Protein AF-A0A537BHT0-F1 (afdb_monomer_lite)

pLDDT: mean 89.87, std 7.33, range [62.12, 97.81]

Foldseek 3Di:
DVLVVVVVVCVVVVPPPDDGDDDQLQPDQDPAADLEDEDAPDPAPQVQCVSCVNRHHVNHDYHYDDPDDRVVRVVVHDPPDDDDD

Sequence (85 aa):
KKCAFLRQATIELALRNVEVQEGRVEAWLPARGFEVVISRAFAELGSFVSACRHLVARGGALAAMKGAYPGEEFARLPAGCRCDQ

Secondary structure (DSSP, 8-state):
-HHHHHHHHHHHTT-SS-----S-GGG---SS-EEEEEES--SSHHHHHHHHGGGEEEEEEEEE--SS--HHHHTTPPTT-----

Radius of gyration: 14.76 Å; chains: 1; bounding box: 30×25×36 Å

Structure (mmCIF, N/CA/C/O backbone):
data_AF-A0A537BHT0-F1
#
_entry.id   AF-A0A537BHT0-F1
#
loop_
_atom_site.group_PDB
_atom_site.id
_atom_site.type_symbol
_atom_site.label_atom_id
_atom_site.label_alt_id
_atom_site.label_comp_id
_atom_site.label_asym_id
_atom_site.label_entity_id
_atom_site.label_seq_id
_atom_site.pdbx_PDB_ins_code
_atom_site.Cartn_x
_atom_site.Cartn_y
_atom_site.Cartn_z
_atom_site.occupancy
_atom_site.B_iso_or_equiv
_atom_site.auth_seq_id
_atom_site.auth_comp_id
_atom_site.auth_asym_id
_atom_site.auth_atom_id
_atom_site.pdbx_PDB_model_num
ATOM 1 N N . LYS A 1 1 ? 5.562 1.000 18.049 1.00 63.41 1 LYS A N 1
ATOM 2 C CA . LYS A 1 1 ? 5.480 2.479 18.252 1.00 63.41 1 LYS A CA 1
ATOM 3 C C . LYS A 1 1 ? 4.735 3.203 17.122 1.00 63.41 1 LYS A C 1
ATOM 5 O O . LYS A 1 1 ? 3.826 3.953 17.439 1.00 63.41 1 LYS A O 1
ATOM 10 N N . LYS A 1 2 ? 5.051 2.980 15.832 1.00 80.62 2 LYS A N 1
ATOM 11 C CA . LYS A 1 2 ? 4.396 3.697 14.710 1.00 80.62 2 LYS A CA 1
ATOM 12 C C . LYS A 1 2 ? 2.879 3.446 14.606 1.00 80.62 2 LYS A C 1
ATOM 14 O O . LYS A 1 2 ? 2.125 4.405 14.519 1.00 80.62 2 LYS A O 1
ATOM 19 N N . CYS A 1 3 ? 2.419 2.195 14.709 1.00 90.75 3 CYS A N 1
ATOM 20 C CA . CYS A 1 3 ? 0.980 1.895 14.650 1.00 90.75 3 CYS A CA 1
ATOM 21 C C . CYS A 1 3 ? 0.199 2.444 15.853 1.00 90.75 3 CYS A C 1
ATOM 23 O O . CYS A 1 3 ? -0.929 2.888 15.684 1.00 90.75 3 CYS A O 1
ATOM 25 N N . ALA A 1 4 ? 0.803 2.489 17.045 1.00 93.25 4 ALA A N 1
ATOM 26 C CA . ALA A 1 4 ? 0.176 3.092 18.225 1.00 93.25 4 ALA A CA 1
ATOM 27 C C . ALA A 1 4 ? -0.112 4.590 18.022 1.00 93.25 4 ALA A C 1
ATOM 29 O O . ALA A 1 4 ? -1.202 5.045 18.346 1.00 93.25 4 ALA A O 1
ATOM 30 N N . PHE A 1 5 ? 0.819 5.331 17.407 1.00 94.94 5 PHE A N 1
ATOM 31 C CA . PHE A 1 5 ? 0.598 6.732 17.037 1.00 94.94 5 PHE A CA 1
ATOM 32 C C . PHE A 1 5 ? -0.554 6.890 16.035 1.00 94.94 5 PHE A C 1
ATOM 34 O O . PHE A 1 5 ? -1.430 7.718 16.245 1.00 94.94 5 PHE A O 1
ATOM 41 N N . LEU A 1 6 ? -0.598 6.068 14.979 1.00 95.25 6 LEU A N 1
ATOM 42 C CA . LEU A 1 6 ? -1.683 6.127 13.988 1.00 95.25 6 LEU A CA 1
ATOM 43 C C . LEU A 1 6 ? -3.049 5.800 14.605 1.00 95.25 6 LEU A C 1
ATOM 45 O O . LEU A 1 6 ? -4.038 6.459 14.288 1.00 95.25 6 LEU A O 1
ATOM 49 N N . ARG A 1 7 ? -3.109 4.817 15.513 1.00 95.31 7 ARG A N 1
ATOM 50 C CA . ARG A 1 7 ? -4.333 4.496 16.263 1.00 95.31 7 ARG A CA 1
ATOM 51 C C . ARG A 1 7 ? -4.774 5.679 17.126 1.00 95.31 7 ARG A C 1
ATOM 53 O O . ARG A 1 7 ? -5.944 6.038 17.082 1.00 95.31 7 ARG A O 1
ATOM 60 N N . GLN A 1 8 ? -3.843 6.313 17.839 1.00 96.00 8 GLN A N 1
ATOM 61 C CA . GLN A 1 8 ? -4.137 7.495 18.650 1.00 96.00 8 GLN A CA 1
ATOM 62 C C . GLN A 1 8 ? -4.642 8.663 17.791 1.00 96.00 8 GLN A C 1
ATOM 64 O O . GLN A 1 8 ? -5.688 9.227 18.086 1.00 96.00 8 GLN A O 1
ATOM 69 N N . ALA A 1 9 ? -3.967 8.961 16.679 1.00 96.38 9 ALA A N 1
ATOM 70 C CA . ALA A 1 9 ? -4.383 10.011 15.750 1.00 96.38 9 ALA A CA 1
ATOM 71 C C . ALA A 1 9 ? -5.779 9.746 15.155 1.00 96.38 9 ALA A C 1
ATOM 73 O O . ALA A 1 9 ? -6.568 10.671 14.991 1.00 96.38 9 ALA A O 1
ATOM 74 N N . THR A 1 10 ? -6.109 8.481 14.873 1.00 96.94 10 THR A N 1
ATOM 75 C CA . THR A 1 10 ? -7.445 8.080 14.395 1.00 96.94 10 THR A CA 1
ATOM 76 C C . THR A 1 10 ? -8.528 8.413 15.428 1.00 96.94 10 THR A C 1
ATOM 78 O O . THR A 1 10 ? -9.584 8.925 15.057 1.00 96.94 10 THR A O 1
ATOM 81 N N . ILE A 1 11 ? -8.255 8.168 16.717 1.00 96.06 11 ILE A N 1
ATOM 82 C CA . ILE A 1 11 ? -9.164 8.483 17.829 1.00 96.06 11 ILE A CA 1
ATOM 83 C C . ILE A 1 11 ? -9.304 10.001 17.996 1.00 96.06 11 ILE A C 1
ATOM 85 O O . ILE A 1 11 ? -10.423 10.508 18.011 1.00 96.06 11 ILE A O 1
ATOM 89 N N . GLU A 1 12 ? -8.187 10.726 18.083 1.00 97.81 12 GLU A N 1
ATOM 90 C CA . GLU A 1 12 ? -8.169 12.177 18.323 1.00 97.81 12 GLU A CA 1
ATOM 91 C C . GLU A 1 12 ? -8.845 12.976 17.202 1.00 97.81 12 GLU A C 1
ATOM 93 O O . GLU A 1 12 ? -9.513 13.971 17.469 1.00 97.81 12 GLU A O 1
ATOM 98 N N . LEU A 1 13 ? -8.718 12.521 15.952 1.00 97.75 13 LEU A N 1
ATOM 99 C CA . LEU A 1 13 ? -9.335 13.153 14.782 1.00 97.75 13 LEU A CA 1
ATOM 100 C C . LEU A 1 13 ? -10.731 12.597 14.451 1.00 97.75 13 LEU A C 1
ATOM 102 O O . LEU A 1 13 ? -11.325 13.001 13.453 1.00 97.75 13 LEU A O 1
ATOM 106 N N . ALA A 1 14 ? -11.255 11.667 15.260 1.00 97.38 14 ALA A N 1
ATOM 107 C CA . ALA A 1 14 ? -12.549 11.012 15.062 1.00 97.38 14 ALA A CA 1
ATOM 108 C C . ALA A 1 14 ? -12.741 10.394 13.655 1.00 97.38 14 ALA A C 1
ATOM 110 O O . ALA A 1 14 ? -13.844 10.409 13.094 1.00 97.38 14 ALA A O 1
ATOM 111 N N . LEU A 1 15 ? -11.674 9.828 13.081 1.00 97.56 15 LEU A N 1
ATOM 112 C CA . LEU A 1 15 ? -11.698 9.219 11.751 1.00 97.56 15 LEU A CA 1
ATOM 113 C C . LEU A 1 15 ? -12.364 7.840 11.814 1.00 97.56 15 LEU A C 1
ATOM 115 O O . LEU A 1 15 ? -11.868 6.923 12.462 1.00 97.56 15 LEU A O 1
ATOM 119 N N . ARG A 1 16 ? -13.496 7.682 11.122 1.00 95.62 16 ARG A N 1
ATOM 120 C CA . ARG A 1 16 ? -14.292 6.435 11.137 1.00 95.62 16 ARG A CA 1
ATOM 121 C C . ARG A 1 16 ? -13.987 5.492 9.973 1.00 95.62 16 ARG A C 1
ATOM 123 O O . ARG A 1 16 ? -14.449 4.360 9.967 1.00 95.62 16 ARG A O 1
ATOM 130 N N . ASN A 1 17 ? -13.243 5.969 8.981 1.00 96.12 17 ASN A N 1
ATOM 131 C CA . ASN A 1 17 ? -12.931 5.281 7.728 1.00 96.12 17 ASN A CA 1
ATOM 132 C C . ASN A 1 17 ? -11.446 4.891 7.627 1.00 96.12 17 ASN A C 1
ATOM 134 O O . ASN A 1 17 ? -10.911 4.785 6.526 1.00 96.12 17 ASN A O 1
ATOM 138 N N . VAL A 1 18 ? -10.771 4.723 8.766 1.00 95.31 18 VAL A N 1
ATOM 139 C CA . VAL A 1 18 ? -9.349 4.375 8.834 1.00 95.31 18 VAL A CA 1
ATOM 140 C C . VAL A 1 18 ? -9.177 3.095 9.634 1.00 95.31 18 VAL A C 1
ATOM 142 O O . VAL A 1 18 ? -9.658 2.978 10.759 1.00 95.31 18 VAL A O 1
ATOM 145 N N . GLU A 1 19 ? -8.434 2.155 9.063 1.00 93.94 19 GLU A N 1
ATOM 146 C CA . GLU A 1 19 ? -8.028 0.923 9.723 1.00 93.94 19 GLU A CA 1
ATOM 147 C C . GLU A 1 19 ? -6.500 0.850 9.766 1.00 93.94 19 GLU A C 1
ATOM 149 O O . GLU A 1 19 ? -5.822 1.046 8.758 1.00 93.94 19 GLU A O 1
ATOM 154 N N . VAL A 1 20 ? -5.944 0.582 10.950 1.00 94.62 20 VAL A N 1
ATOM 155 C CA . VAL A 1 20 ? -4.495 0.462 11.146 1.00 94.62 20 VAL A CA 1
ATOM 156 C C . VAL A 1 20 ? -4.141 -1.005 11.336 1.00 94.62 20 VAL A C 1
ATOM 158 O O . VAL A 1 20 ? -4.524 -1.617 12.338 1.00 94.62 20 VAL A O 1
ATOM 161 N N . GLN A 1 21 ? -3.359 -1.542 10.402 1.00 92.81 21 GLN A N 1
ATOM 162 C CA . GLN A 1 21 ? -2.827 -2.901 10.447 1.00 92.81 21 GLN A CA 1
ATOM 163 C C . GLN A 1 21 ? -1.318 -2.884 10.715 1.00 92.81 21 GLN A C 1
ATOM 165 O O . GLN A 1 21 ? -0.578 -2.095 10.128 1.00 92.81 21 GLN A O 1
ATOM 170 N N . GLU A 1 22 ? -0.859 -3.732 11.638 1.00 93.81 22 GLU A N 1
ATOM 171 C CA . GLU A 1 22 ? 0.559 -3.877 11.984 1.00 93.81 22 GLU A CA 1
ATOM 172 C C . GLU A 1 22 ? 1.063 -5.233 11.503 1.00 93.81 22 GLU A C 1
ATOM 174 O O . GLU A 1 22 ? 0.614 -6.273 11.975 1.00 93.81 22 GLU A O 1
ATOM 179 N N . GLY A 1 23 ? 1.997 -5.225 10.556 1.00 92.06 23 GLY A N 1
ATOM 180 C CA . GLY A 1 23 ? 2.545 -6.450 9.996 1.00 92.06 23 GLY A CA 1
ATOM 181 C C . GLY A 1 23 ? 3.364 -6.202 8.739 1.00 92.06 23 GLY A C 1
ATOM 182 O O . GLY A 1 23 ? 3.607 -5.060 8.342 1.00 92.06 23 GLY A O 1
ATOM 183 N N . ARG A 1 24 ? 3.800 -7.299 8.121 1.00 92.00 24 ARG A N 1
ATOM 184 C CA . ARG A 1 24 ? 4.452 -7.283 6.812 1.00 92.00 24 ARG A CA 1
ATOM 185 C C . ARG A 1 24 ? 3.408 -7.333 5.707 1.00 92.00 24 ARG A C 1
ATOM 187 O O . ARG A 1 24 ? 2.466 -8.118 5.788 1.00 92.00 24 ARG A O 1
ATOM 194 N N . VAL A 1 25 ? 3.588 -6.501 4.687 1.00 93.12 25 VAL A N 1
ATOM 195 C CA . VAL A 1 25 ? 2.628 -6.338 3.588 1.00 93.12 25 VAL A CA 1
ATOM 196 C C . VAL A 1 25 ? 2.453 -7.633 2.790 1.00 93.12 25 VAL A C 1
ATOM 198 O O . VAL A 1 25 ? 1.353 -7.958 2.359 1.00 93.12 25 VA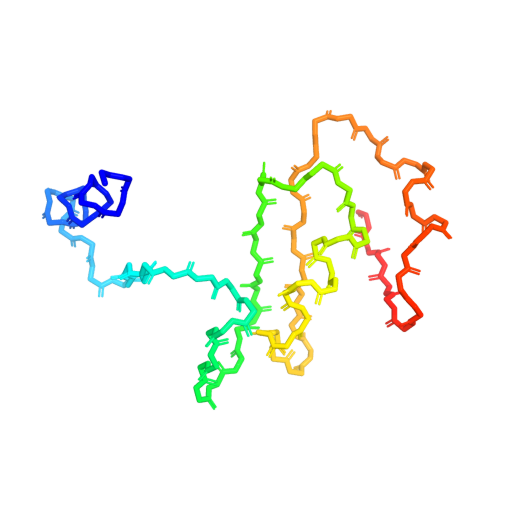L A O 1
ATOM 201 N N . GLU A 1 26 ? 3.518 -8.423 2.686 1.00 93.00 26 GLU A N 1
ATOM 202 C CA . GLU A 1 26 ? 3.560 -9.711 1.998 1.00 93.00 26 GLU A CA 1
ATOM 203 C C . GLU A 1 26 ? 2.744 -10.790 2.723 1.00 93.00 26 GLU A C 1
ATOM 205 O O . GLU A 1 26 ? 2.248 -11.719 2.095 1.00 93.00 26 GLU A O 1
ATOM 210 N N . ALA A 1 27 ? 2.598 -10.670 4.046 1.00 93.56 27 ALA A N 1
ATOM 211 C CA . ALA A 1 27 ? 1.804 -11.585 4.866 1.00 93.56 27 ALA A CA 1
ATOM 212 C C . ALA A 1 27 ? 0.340 -11.136 5.002 1.00 93.56 27 ALA A C 1
ATOM 214 O O . ALA A 1 27 ? -0.482 -11.863 5.561 1.00 93.56 27 ALA A O 1
ATOM 215 N N . TRP A 1 28 ? 0.007 -9.935 4.526 1.00 94.62 28 TRP A N 1
ATOM 216 C CA . TRP A 1 28 ? -1.342 -9.404 4.611 1.00 94.62 28 TRP A CA 1
ATOM 217 C C . TRP A 1 28 ? -2.157 -9.815 3.386 1.00 94.62 28 TRP A C 1
ATOM 219 O O . TRP A 1 28 ? -1.828 -9.469 2.252 1.00 94.62 28 TRP A O 1
ATOM 229 N N . LEU A 1 29 ? -3.229 -10.566 3.637 1.00 93.06 29 LEU A N 1
ATOM 230 C CA . LEU A 1 29 ? -4.109 -11.138 2.620 1.00 93.06 29 LEU A CA 1
ATOM 231 C C . LEU A 1 29 ? -5.553 -10.690 2.890 1.00 93.06 29 LEU A C 1
ATOM 233 O O . LEU A 1 29 ? -6.323 -11.429 3.509 1.00 93.06 29 LEU A O 1
ATOM 237 N N . PRO A 1 30 ? -5.928 -9.460 2.499 1.00 92.19 30 PRO A N 1
ATOM 238 C CA . PRO A 1 30 ? -7.295 -8.988 2.661 1.00 92.19 30 PRO A CA 1
ATOM 239 C C . PRO A 1 30 ? -8.246 -9.791 1.763 1.00 92.19 30 PRO A C 1
ATOM 241 O O . PRO A 1 30 ? -7.896 -10.195 0.657 1.00 92.19 30 PRO A O 1
ATOM 244 N N . ALA A 1 31 ? -9.487 -9.983 2.217 1.00 92.31 31 ALA A N 1
ATOM 245 C CA . ALA A 1 31 ? -10.501 -10.712 1.447 1.0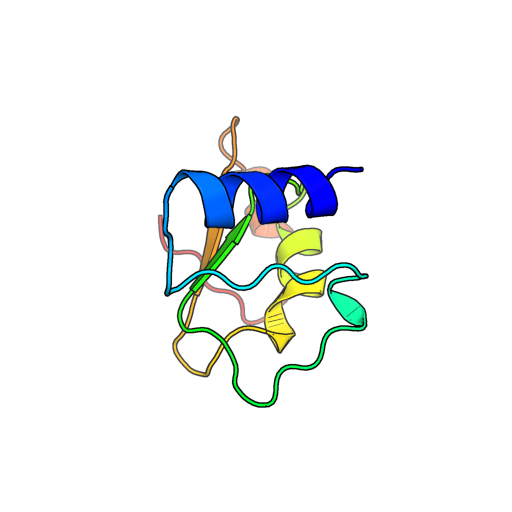0 92.31 31 ALA A CA 1
ATOM 246 C C . ALA A 1 31 ? -10.870 -10.019 0.121 1.00 92.31 31 ALA A C 1
ATOM 248 O O . ALA A 1 31 ? -11.389 -10.655 -0.796 1.00 92.31 31 ALA A O 1
ATOM 249 N N . ARG A 1 32 ? -10.631 -8.707 0.025 1.00 93.31 32 ARG A N 1
ATOM 250 C CA . ARG A 1 32 ? -10.837 -7.896 -1.176 1.00 93.31 32 ARG A CA 1
ATOM 251 C C . ARG A 1 32 ? -9.601 -7.041 -1.420 1.00 93.31 32 ARG A C 1
ATOM 253 O O . ARG A 1 32 ? -9.022 -6.522 -0.470 1.00 93.31 32 ARG A O 1
ATOM 260 N N . GLY A 1 33 ? -9.233 -6.889 -2.689 1.00 94.88 33 GLY A N 1
ATOM 261 C CA . GLY A 1 33 ? -8.210 -5.929 -3.089 1.00 94.88 33 GLY A CA 1
ATOM 262 C C . GLY A 1 33 ? -8.710 -4.486 -2.983 1.00 94.88 33 GLY A C 1
ATOM 263 O O . GLY A 1 33 ? -9.915 -4.232 -2.941 1.00 94.88 33 GLY A O 1
ATOM 264 N N . PHE A 1 34 ? -7.772 -3.551 -2.981 1.00 96.31 34 PHE A N 1
ATOM 265 C CA . PHE A 1 34 ? -8.006 -2.114 -2.943 1.00 96.31 34 PHE A CA 1
ATOM 266 C C . PHE A 1 34 ? -8.000 -1.521 -4.348 1.00 96.31 34 PHE A C 1
ATOM 268 O O . PHE A 1 34 ? -7.243 -1.952 -5.219 1.00 96.31 34 PHE A O 1
ATOM 275 N N . GLU A 1 35 ? -8.816 -0.492 -4.555 1.00 96.38 35 GLU A N 1
ATOM 276 C CA . GLU A 1 35 ? -8.837 0.273 -5.806 1.00 96.38 35 GLU A CA 1
ATOM 277 C C . GLU A 1 35 ? -7.531 1.045 -6.013 1.00 96.38 35 GLU A C 1
ATOM 279 O O . GLU A 1 35 ? -7.034 1.143 -7.131 1.00 96.38 35 GLU A O 1
ATOM 284 N N . VAL A 1 36 ? -6.939 1.547 -4.927 1.00 95.94 36 VAL A N 1
ATOM 285 C CA . VAL A 1 36 ? -5.658 2.252 -4.954 1.00 95.94 36 VAL A CA 1
ATOM 286 C C . VAL A 1 36 ? -4.808 1.820 -3.768 1.00 95.94 36 VAL A C 1
ATOM 288 O O . VAL A 1 36 ? -5.261 1.844 -2.624 1.00 95.94 36 VAL A O 1
ATOM 291 N N . VAL A 1 37 ? -3.550 1.475 -4.035 1.00 96.25 37 VAL A N 1
ATOM 292 C CA . VAL A 1 37 ? -2.522 1.270 -3.009 1.00 96.25 37 VAL A CA 1
ATOM 293 C C . VAL A 1 37 ? -1.427 2.307 -3.220 1.00 96.25 37 VAL A C 1
ATOM 295 O O . VAL A 1 37 ? -0.770 2.319 -4.259 1.00 96.25 37 VAL A O 1
ATOM 298 N N . ILE A 1 38 ? -1.231 3.187 -2.238 1.00 95.81 38 ILE A N 1
ATOM 299 C CA . ILE A 1 38 ? -0.262 4.288 -2.305 1.00 95.81 38 ILE A CA 1
ATOM 300 C C . ILE A 1 38 ? 0.880 4.084 -1.311 1.00 95.81 38 ILE A C 1
ATOM 302 O O . ILE A 1 38 ? 0.659 3.691 -0.165 1.00 95.81 38 ILE A O 1
ATOM 306 N N . SER A 1 39 ? 2.115 4.368 -1.729 1.00 94.06 39 SER A N 1
ATOM 307 C CA . SER A 1 39 ? 3.266 4.337 -0.826 1.00 94.06 39 SER A CA 1
ATOM 308 C C . SER A 1 39 ? 4.327 5.371 -1.181 1.00 94.06 39 SER A C 1
ATOM 310 O O . SER A 1 39 ? 4.597 5.663 -2.345 1.00 94.06 39 SER A O 1
ATOM 312 N N . ARG A 1 40 ? 4.974 5.882 -0.130 1.00 91.38 40 ARG A N 1
ATOM 313 C CA . ARG A 1 40 ? 6.158 6.755 -0.188 1.00 91.38 40 ARG A CA 1
ATOM 314 C C . ARG A 1 40 ? 7.387 6.147 0.491 1.00 91.38 40 ARG A C 1
ATOM 316 O O . ARG A 1 40 ? 8.343 6.858 0.782 1.00 91.38 40 ARG A O 1
ATOM 323 N N . ALA A 1 41 ? 7.319 4.861 0.833 1.00 87.19 41 ALA A N 1
ATOM 324 C CA . ALA A 1 41 ? 8.323 4.180 1.650 1.00 87.19 41 ALA A CA 1
ATOM 325 C C . ALA A 1 41 ? 9.286 3.297 0.839 1.00 87.19 41 ALA A C 1
ATOM 327 O O . ALA A 1 41 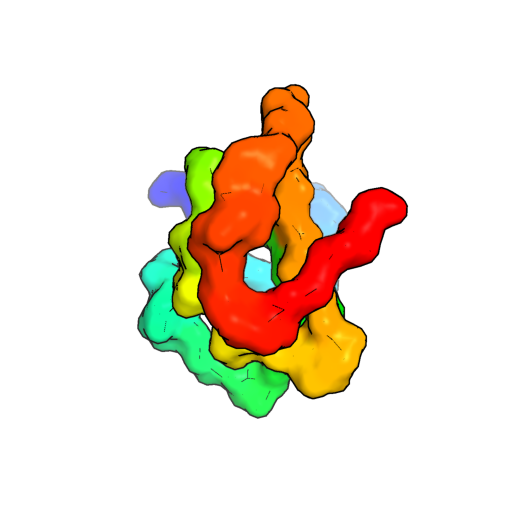? 10.222 2.747 1.413 1.00 87.19 41 ALA A O 1
ATOM 328 N N . PHE A 1 42 ? 9.068 3.152 -0.470 1.00 86.81 42 PHE A N 1
ATOM 329 C CA . PHE A 1 42 ? 9.912 2.331 -1.334 1.00 86.81 42 PHE A CA 1
ATOM 330 C C . PHE A 1 42 ? 10.932 3.178 -2.095 1.00 86.81 42 PHE A C 1
ATOM 332 O O . PHE A 1 42 ? 10.598 4.208 -2.683 1.00 86.81 42 PHE A O 1
ATOM 339 N N . ALA A 1 43 ? 12.182 2.711 -2.085 1.00 84.69 43 ALA A N 1
ATOM 340 C CA . ALA A 1 43 ? 13.258 3.299 -2.872 1.00 84.69 43 ALA A CA 1
ATOM 341 C C . ALA A 1 43 ? 13.139 2.924 -4.355 1.00 84.69 43 ALA A C 1
ATOM 343 O O . ALA A 1 43 ? 13.274 3.810 -5.182 1.00 84.69 43 ALA A O 1
ATOM 344 N N . GLU A 1 44 ? 12.813 1.669 -4.674 1.00 88.38 44 GLU A N 1
ATOM 345 C CA . GLU A 1 44 ? 12.674 1.188 -6.056 1.00 88.38 44 GLU A CA 1
ATOM 346 C C . GLU A 1 44 ? 11.219 0.816 -6.381 1.00 88.38 44 GLU A C 1
ATOM 348 O O . GLU A 1 44 ? 10.561 0.108 -5.605 1.00 88.38 44 GLU A O 1
ATOM 353 N N . LEU A 1 45 ? 10.733 1.224 -7.556 1.00 89.44 45 LEU A N 1
ATOM 354 C CA . LEU A 1 45 ? 9.389 0.906 -8.050 1.00 89.44 45 LEU A CA 1
ATOM 355 C C . LEU A 1 45 ? 9.155 -0.602 -8.197 1.00 89.44 45 LEU A C 1
ATOM 357 O O . LEU A 1 45 ? 8.091 -1.098 -7.828 1.00 89.44 45 LEU A O 1
ATOM 361 N N . GLY A 1 46 ? 10.145 -1.354 -8.688 1.00 90.50 46 GLY A N 1
ATOM 362 C CA . GLY A 1 46 ? 10.012 -2.802 -8.874 1.00 90.50 46 GLY A CA 1
ATOM 363 C C . GLY A 1 4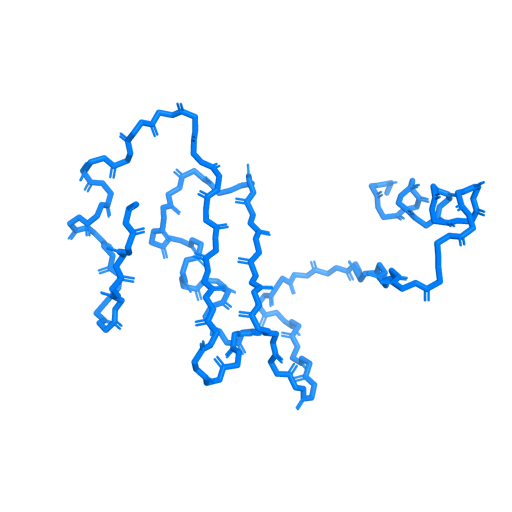6 ? 9.743 -3.551 -7.563 1.00 90.50 46 GLY A C 1
ATOM 364 O O . GLY A 1 46 ? 8.903 -4.454 -7.522 1.00 90.50 46 GLY A O 1
ATOM 365 N N . SER A 1 47 ? 10.387 -3.126 -6.472 1.00 91.31 47 SER A N 1
ATOM 366 C CA . SER A 1 47 ? 10.157 -3.672 -5.130 1.00 91.31 47 SER A CA 1
ATOM 367 C C . SER A 1 47 ? 8.756 -3.344 -4.619 1.00 91.31 47 SER A C 1
ATOM 369 O O . SER A 1 47 ? 8.090 -4.218 -4.070 1.00 91.31 47 SER A O 1
ATOM 371 N N . PHE A 1 48 ? 8.281 -2.115 -4.845 1.00 93.19 48 PHE A N 1
ATOM 372 C CA . PHE A 1 48 ? 6.922 -1.717 -4.473 1.00 93.19 48 PHE A CA 1
ATOM 373 C C . PHE A 1 48 ? 5.867 -2.555 -5.202 1.00 93.19 48 PHE A C 1
ATOM 375 O O . PHE A 1 48 ? 4.984 -3.133 -4.569 1.00 93.19 48 PHE A O 1
ATOM 382 N N . VAL A 1 49 ? 5.994 -2.679 -6.525 1.00 93.12 49 VAL A N 1
ATOM 383 C CA . VAL A 1 49 ? 5.087 -3.495 -7.339 1.00 93.12 49 VAL A CA 1
ATOM 384 C C . VAL A 1 49 ? 5.086 -4.942 -6.864 1.00 93.12 49 VAL A C 1
ATOM 386 O O . VAL A 1 49 ? 4.023 -5.518 -6.646 1.00 93.12 49 VAL A O 1
ATOM 389 N N . SER A 1 50 ? 6.266 -5.526 -6.665 1.00 92.69 50 SER A N 1
ATOM 390 C CA . SER A 1 50 ? 6.387 -6.929 -6.262 1.00 92.69 50 SER A CA 1
ATOM 391 C C . SER A 1 50 ? 5.754 -7.193 -4.895 1.00 92.69 50 SER A C 1
ATOM 393 O O . SER A 1 50 ? 5.086 -8.211 -4.728 1.00 92.69 50 SER A O 1
ATOM 395 N N . ALA A 1 51 ? 5.917 -6.264 -3.949 1.00 93.75 51 ALA A N 1
ATOM 396 C CA . ALA A 1 51 ? 5.406 -6.392 -2.589 1.00 93.75 51 ALA A CA 1
ATOM 397 C C . ALA A 1 51 ? 3.909 -6.079 -2.448 1.00 93.75 51 ALA A C 1
ATOM 399 O O . ALA A 1 51 ? 3.302 -6.526 -1.481 1.00 93.75 51 ALA A O 1
ATOM 400 N N . CYS A 1 52 ? 3.315 -5.289 -3.350 1.00 95.12 52 CYS A N 1
ATOM 401 C CA . CYS A 1 52 ? 1.953 -4.771 -3.168 1.00 95.12 52 CYS A CA 1
ATOM 402 C C . CYS A 1 52 ? 0.957 -5.175 -4.262 1.00 95.12 52 CYS A C 1
ATOM 404 O O . CYS A 1 52 ? -0.240 -4.958 -4.082 1.00 95.12 52 CYS A O 1
ATOM 406 N N . ARG A 1 53 ? 1.392 -5.787 -5.373 1.00 93.12 53 ARG A N 1
ATOM 407 C CA . ARG A 1 53 ? 0.498 -6.194 -6.478 1.00 93.12 53 ARG A CA 1
ATOM 408 C C . ARG A 1 53 ? -0.674 -7.077 -6.049 1.00 93.12 53 ARG A C 1
ATOM 410 O O . ARG A 1 53 ? -1.733 -6.997 -6.655 1.00 93.12 53 ARG A O 1
ATOM 417 N N . HIS A 1 54 ? -0.502 -7.922 -5.030 1.00 94.00 54 HIS A N 1
ATOM 418 C CA . HIS A 1 54 ? -1.552 -8.831 -4.550 1.00 94.00 54 HIS A CA 1
ATOM 419 C C . HIS A 1 54 ? -2.666 -8.111 -3.789 1.00 94.00 54 HIS A C 1
ATOM 421 O O . HIS A 1 54 ? -3.738 -8.675 -3.602 1.00 94.00 54 HIS A O 1
ATOM 427 N N . LEU A 1 55 ? -2.415 -6.875 -3.361 1.00 95.69 55 LEU A N 1
ATOM 428 C CA . LEU A 1 55 ? -3.378 -6.055 -2.639 1.00 95.69 55 LEU A CA 1
ATOM 429 C C . LEU A 1 55 ? -4.281 -5.255 -3.571 1.00 95.69 55 LEU A C 1
ATOM 431 O O . LEU A 1 55 ? -5.265 -4.695 -3.105 1.00 95.69 55 LEU A O 1
ATOM 435 N N . VAL A 1 56 ? -3.965 -5.162 -4.861 1.00 95.31 56 VAL A N 1
ATOM 436 C CA . VAL A 1 56 ? -4.697 -4.308 -5.800 1.00 95.31 56 VAL A CA 1
ATOM 437 C C . VAL A 1 56 ? -5.831 -5.097 -6.442 1.00 95.31 56 VAL A C 1
ATOM 439 O O . VAL A 1 56 ? -5.640 -6.204 -6.946 1.00 95.31 56 VAL A O 1
ATOM 442 N N . ALA A 1 57 ? -7.033 -4.528 -6.419 1.00 95.25 57 ALA A N 1
ATOM 443 C CA . ALA A 1 57 ? -8.186 -5.094 -7.100 1.00 95.25 57 ALA A CA 1
ATOM 444 C C . ALA A 1 57 ? -7.995 -5.076 -8.625 1.00 95.25 57 ALA A C 1
ATOM 446 O O . ALA A 1 57 ? -7.203 -4.311 -9.178 1.00 95.25 57 ALA A O 1
ATOM 447 N N . ARG A 1 58 ? -8.768 -5.892 -9.348 1.00 90.75 58 ARG A N 1
ATOM 448 C CA . ARG A 1 58 ? -8.756 -5.849 -10.815 1.00 90.75 58 ARG A CA 1
ATOM 449 C C . ARG A 1 58 ? -9.209 -4.465 -11.296 1.00 90.75 58 ARG A C 1
ATOM 451 O O . ARG A 1 58 ? -10.325 -4.060 -10.996 1.00 90.75 58 ARG A O 1
ATOM 458 N N . GLY A 1 59 ? -8.363 -3.783 -12.068 1.00 90.19 59 GLY A N 1
ATOM 459 C CA . GLY A 1 59 ? -8.612 -2.411 -12.529 1.00 90.19 59 GLY A CA 1
ATOM 460 C C . GLY A 1 59 ? -8.192 -1.319 -11.538 1.00 90.19 59 GLY A C 1
ATOM 461 O O . GLY A 1 59 ? -8.375 -0.147 -11.843 1.00 90.19 59 GLY A O 1
ATOM 462 N N . GLY A 1 60 ? -7.630 -1.687 -10.383 1.00 93.06 60 GLY A N 1
ATOM 463 C CA . GLY A 1 60 ? -7.017 -0.745 -9.453 1.00 93.06 60 GLY A CA 1
ATOM 464 C C . GLY A 1 60 ? -5.589 -0.352 -9.844 1.00 93.06 60 GLY A C 1
ATOM 465 O O . GLY A 1 60 ? -5.034 -0.856 -10.824 1.00 93.06 60 GLY A O 1
ATOM 466 N N . ALA A 1 61 ? -4.980 0.526 -9.046 1.00 94.50 61 ALA A N 1
ATOM 467 C CA . ALA A 1 61 ? -3.668 1.103 -9.326 1.00 94.50 61 ALA A CA 1
ATOM 468 C C . ALA A 1 61 ? -2.711 1.097 -8.121 1.00 94.50 61 ALA A C 1
ATOM 470 O O . ALA A 1 61 ? -3.114 1.192 -6.959 1.00 94.50 61 ALA A O 1
ATOM 471 N N . LEU A 1 62 ? -1.411 1.046 -8.427 1.00 94.94 62 LEU A N 1
ATOM 472 C CA . LEU A 1 62 ? -0.329 1.345 -7.489 1.00 94.94 62 LEU A CA 1
ATOM 473 C C . LEU A 1 62 ? 0.138 2.784 -7.705 1.00 94.94 62 LEU A C 1
ATOM 475 O O . LEU A 1 62 ? 0.612 3.122 -8.785 1.00 94.94 62 LEU A O 1
ATOM 479 N N . ALA A 1 63 ? 0.053 3.610 -6.666 1.00 94.44 63 ALA A N 1
ATOM 480 C CA . ALA A 1 63 ? 0.526 4.988 -6.688 1.00 94.44 63 ALA A CA 1
ATOM 481 C C . ALA A 1 63 ? 1.849 5.100 -5.917 1.00 94.44 63 ALA A C 1
ATOM 483 O O . ALA A 1 63 ? 1.900 4.948 -4.694 1.00 94.44 63 ALA A O 1
ATOM 484 N N . ALA A 1 64 ? 2.941 5.353 -6.633 1.00 92.06 64 ALA A N 1
ATOM 485 C CA . ALA A 1 64 ? 4.258 5.527 -6.033 1.00 92.06 64 ALA A CA 1
ATOM 486 C C . ALA A 1 64 ? 4.587 7.015 -5.881 1.00 92.06 64 ALA A C 1
ATOM 488 O O . ALA A 1 64 ? 4.638 7.754 -6.859 1.00 92.06 64 ALA A O 1
ATOM 489 N N . MET A 1 65 ? 4.861 7.456 -4.655 1.00 90.88 65 MET A N 1
ATOM 490 C CA . MET A 1 65 ? 5.327 8.817 -4.394 1.00 90.88 65 MET A CA 1
ATOM 491 C C . MET A 1 65 ? 6.857 8.857 -4.414 1.00 90.88 65 MET A C 1
ATOM 493 O O . MET A 1 65 ? 7.510 8.459 -3.445 1.00 90.88 65 MET A O 1
ATOM 497 N N . LYS A 1 66 ? 7.430 9.347 -5.515 1.00 86.50 66 LYS A N 1
ATOM 498 C CA . LYS A 1 66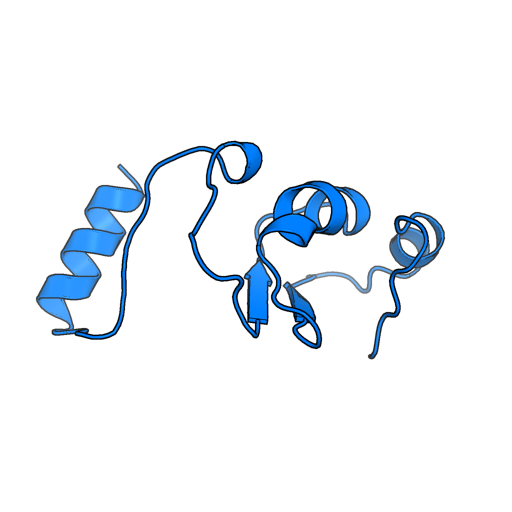 ? 8.877 9.447 -5.737 1.00 86.50 66 LYS A CA 1
ATOM 499 C C . LYS A 1 66 ? 9.355 10.897 -5.634 1.00 86.50 66 LYS A C 1
ATOM 501 O O . LYS A 1 66 ? 8.698 11.802 -6.129 1.00 86.50 66 LYS A O 1
ATOM 506 N N . GLY A 1 67 ? 10.495 11.111 -4.970 1.00 82.06 67 GLY A N 1
ATOM 507 C CA . GLY A 1 67 ? 11.108 12.442 -4.851 1.00 82.06 67 GLY A CA 1
ATOM 508 C C . GLY A 1 67 ? 11.884 12.863 -6.103 1.00 82.06 67 GLY A C 1
ATOM 509 O O . GLY A 1 67 ? 11.748 13.992 -6.556 1.00 82.06 67 GLY A O 1
ATOM 510 N N . ALA A 1 68 ? 12.671 11.947 -6.671 1.00 80.31 68 ALA A N 1
ATOM 511 C CA . ALA A 1 68 ? 13.314 12.116 -7.971 1.00 80.31 68 ALA A CA 1
ATOM 512 C C . ALA A 1 68 ? 12.526 11.352 -9.039 1.00 80.31 68 ALA A C 1
ATOM 514 O O . ALA A 1 68 ? 11.935 10.310 -8.741 1.00 80.31 68 ALA A O 1
ATOM 515 N N . TYR A 1 69 ? 12.534 11.859 -10.271 1.00 79.44 69 TYR A N 1
ATOM 516 C CA . TYR A 1 69 ? 11.858 11.205 -11.385 1.00 79.44 69 TYR A CA 1
ATOM 517 C C . TYR A 1 69 ? 12.500 9.832 -11.672 1.00 79.44 69 TYR A C 1
ATOM 519 O O . TYR A 1 69 ? 13.700 9.774 -11.957 1.00 79.44 69 TYR A O 1
ATOM 527 N N . PRO A 1 70 ? 11.739 8.725 -11.605 1.00 77.50 70 PRO A N 1
ATOM 528 C CA . PRO A 1 70 ? 12.288 7.368 -11.584 1.00 77.50 70 PRO A CA 1
ATOM 529 C C . PRO A 1 70 ? 12.514 6.806 -13.000 1.00 77.50 70 PRO A C 1
ATOM 531 O O . PRO A 1 70 ? 12.103 5.690 -13.309 1.00 77.50 70 PRO A O 1
ATOM 534 N N . GLY A 1 71 ? 13.163 7.583 -13.875 1.00 77.81 71 GLY A N 1
ATOM 535 C CA . GLY A 1 71 ? 13.336 7.263 -15.300 1.00 77.81 71 GLY A CA 1
ATOM 536 C C . GLY A 1 71 ? 13.928 5.870 -15.554 1.00 77.81 71 GLY A C 1
ATOM 537 O O . GLY A 1 71 ? 13.360 5.066 -16.288 1.00 77.81 71 GLY A O 1
ATOM 538 N N . GLU A 1 72 ? 15.044 5.556 -14.895 1.00 78.06 72 GLU A N 1
ATOM 539 C CA . GLU A 1 72 ? 15.724 4.262 -15.042 1.00 78.06 72 GLU A CA 1
ATOM 540 C C . GLU A 1 72 ? 14.985 3.100 -14.359 1.00 78.06 72 GLU A C 1
ATOM 542 O O . GLU A 1 72 ? 15.172 1.939 -14.726 1.00 78.06 72 GLU A O 1
ATOM 547 N N . GLU A 1 73 ? 14.138 3.389 -13.368 1.00 79.31 73 GLU A N 1
ATOM 548 C CA . GLU A 1 73 ? 13.393 2.363 -12.633 1.00 79.31 73 GLU A CA 1
ATOM 549 C C . GLU A 1 73 ? 12.248 1.786 -13.481 1.00 79.31 73 GLU A C 1
ATOM 551 O O . GLU A 1 73 ? 11.907 0.613 -13.324 1.00 79.31 73 GLU A O 1
ATOM 556 N N . PHE A 1 74 ? 11.698 2.562 -14.428 1.00 79.50 74 PHE A N 1
ATOM 557 C CA . PHE A 1 74 ? 10.646 2.093 -15.340 1.00 79.50 74 PHE A CA 1
ATOM 558 C C . PHE A 1 74 ? 11.093 0.892 -16.178 1.00 79.50 74 PHE A C 1
ATOM 560 O O . PHE A 1 74 ? 10.320 -0.043 -16.380 1.00 79.50 74 PHE A O 1
ATOM 567 N N . ALA A 1 75 ? 12.356 0.876 -16.614 1.00 79.00 75 ALA A N 1
ATOM 568 C CA . ALA A 1 75 ? 12.919 -0.229 -17.390 1.00 79.00 75 ALA A CA 1
ATOM 569 C C . ALA A 1 75 ? 13.050 -1.531 -16.577 1.00 79.00 75 ALA A C 1
ATOM 571 O O . ALA A 1 75 ? 13.154 -2.611 -17.153 1.00 79.00 75 ALA A O 1
ATOM 572 N N . ARG A 1 76 ? 13.041 -1.438 -15.240 1.00 82.50 76 ARG A N 1
ATOM 573 C CA . ARG A 1 76 ? 13.181 -2.571 -14.310 1.00 82.50 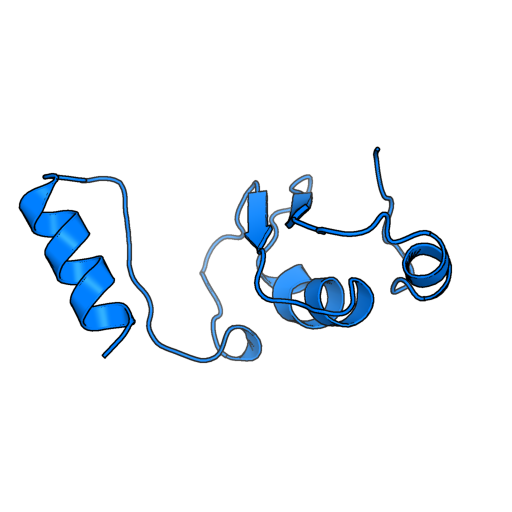76 ARG A CA 1
ATOM 574 C C . ARG A 1 76 ? 11.848 -3.020 -13.711 1.00 82.50 76 ARG A C 1
ATOM 576 O O . ARG A 1 76 ? 11.833 -3.824 -12.777 1.00 82.50 76 ARG A O 1
ATOM 583 N N . LEU A 1 77 ? 10.728 -2.497 -14.209 1.00 84.62 77 LEU A N 1
ATOM 584 C CA . LEU A 1 77 ? 9.416 -2.885 -13.714 1.00 84.62 77 LEU A CA 1
ATOM 585 C C . LEU A 1 77 ? 9.101 -4.354 -14.040 1.00 84.62 77 LEU A C 1
ATOM 587 O O . LEU A 1 77 ? 9.428 -4.834 -15.127 1.00 84.62 77 LEU A O 1
ATOM 591 N N . PRO A 1 78 ? 8.421 -5.071 -13.127 1.00 83.69 78 PRO A N 1
ATOM 592 C CA . PRO A 1 78 ? 7.916 -6.406 -13.409 1.00 83.69 78 PRO A CA 1
ATOM 593 C C . PRO A 1 78 ? 7.010 -6.421 -14.647 1.00 83.69 78 PRO A C 1
ATOM 595 O O . PRO A 1 78 ? 6.240 -5.486 -14.886 1.00 83.69 78 PRO A O 1
ATOM 598 N N . ALA A 1 79 ? 7.064 -7.511 -15.414 1.00 81.44 79 ALA A N 1
ATOM 599 C CA . ALA A 1 79 ? 6.239 -7.678 -16.607 1.00 81.44 79 ALA A CA 1
ATOM 600 C C . ALA A 1 79 ? 4.738 -7.511 -16.298 1.00 81.44 79 ALA A C 1
ATOM 602 O O . ALA A 1 79 ? 4.251 -7.924 -15.245 1.00 81.44 79 ALA A O 1
ATOM 603 N N . GLY A 1 80 ? 3.999 -6.920 -17.241 1.00 80.44 80 GLY A N 1
ATOM 604 C CA . GLY A 1 80 ? 2.558 -6.686 -17.106 1.00 80.44 80 GLY A CA 1
ATOM 605 C C . GLY A 1 80 ? 2.177 -5.399 -16.367 1.00 80.44 80 GLY A C 1
ATOM 606 O O . GLY A 1 80 ? 0.987 -5.134 -16.211 1.00 80.44 80 GLY A O 1
ATOM 607 N N . CYS A 1 81 ? 3.150 -4.581 -15.958 1.00 81.06 81 CYS A N 1
ATOM 608 C CA . CYS A 1 81 ? 2.892 -3.250 -15.416 1.00 81.06 81 CYS A CA 1
ATOM 609 C C . CYS A 1 81 ? 2.795 -2.216 -16.542 1.00 81.06 81 CYS A C 1
ATOM 611 O O . CYS A 1 81 ? 3.622 -2.200 -17.453 1.00 81.06 81 CYS A O 1
ATOM 613 N N . ARG A 1 82 ? 1.797 -1.334 -16.459 1.00 82.44 82 ARG A N 1
ATOM 614 C CA . ARG A 1 82 ? 1.735 -0.091 -17.235 1.00 82.44 82 ARG A CA 1
ATOM 615 C C . ARG A 1 82 ? 1.826 1.068 -16.253 1.00 82.44 82 ARG A C 1
ATOM 617 O O . ARG A 1 82 ? 1.220 0.998 -15.186 1.00 82.44 82 ARG A O 1
ATOM 624 N N . CYS A 1 83 ? 2.597 2.088 -16.601 1.00 80.75 83 CYS A N 1
ATOM 625 C CA . CYS A 1 83 ? 2.709 3.303 -15.809 1.00 80.75 83 CYS A CA 1
ATOM 626 C C . CYS A 1 83 ? 2.117 4.456 -16.607 1.00 80.75 83 CYS A C 1
ATOM 628 O O . CYS A 1 83 ? 2.638 4.786 -17.671 1.00 80.75 83 CYS A O 1
ATOM 630 N N . ASP A 1 84 ? 1.061 5.047 -16.062 1.00 78.31 84 ASP A N 1
ATOM 631 C CA . ASP A 1 84 ? 0.509 6.310 -16.538 1.00 78.31 84 ASP A CA 1
ATOM 632 C C . ASP A 1 84 ? 1.200 7.439 -15.751 1.00 78.31 84 ASP A C 1
ATOM 634 O O . ASP A 1 84 ? 1.386 7.311 -14.535 1.00 78.31 84 ASP A O 1
ATOM 638 N N . GLN A 1 85 ? 1.668 8.479 -16.453 1.00 62.12 85 GLN A N 1
ATOM 639 C CA . GLN A 1 85 ? 2.387 9.624 -15.868 1.00 62.12 85 GLN A CA 1
ATOM 640 C C . GLN A 1 85 ? 1.464 10.810 -15.620 1.00 62.12 85 GLN A C 1
ATOM 642 O O . GLN A 1 85 ? 0.615 11.078 -16.499 1.00 62.12 85 GLN A O 1
#